Protein AF-A0A4S0MHZ3-F1 (afdb_monomer_lite)

Structure (mmCIF, N/CA/C/O backbone):
data_AF-A0A4S0MHZ3-F1
#
_entry.id   AF-A0A4S0MHZ3-F1
#
loop_
_atom_site.group_PDB
_atom_site.id
_atom_site.type_symbol
_atom_site.label_atom_id
_atom_site.label_alt_id
_atom_site.label_comp_id
_atom_site.label_asym_id
_atom_site.label_entity_id
_atom_site.label_seq_id
_atom_site.pdbx_PDB_ins_code
_atom_site.Cartn_x
_atom_site.Cartn_y
_atom_site.Cartn_z
_atom_site.occupancy
_atom_site.B_iso_or_equiv
_atom_site.auth_seq_id
_atom_site.auth_comp_id
_atom_site.auth_asym_id
_atom_site.auth_atom_id
_atom_site.pdbx_PDB_model_num
ATOM 1 N N . ARG A 1 1 ? -5.609 -29.111 14.539 1.00 71.38 1 ARG A N 1
ATOM 2 C CA . ARG A 1 1 ? -5.114 -27.759 14.910 1.00 71.38 1 ARG A CA 1
ATOM 3 C C . ARG A 1 1 ? -6.352 -26.878 15.085 1.00 71.38 1 ARG A C 1
ATOM 5 O O . ARG A 1 1 ? -7.101 -26.804 14.127 1.00 71.38 1 ARG A O 1
ATOM 12 N N . GLN A 1 2 ? -6.638 -26.339 16.277 1.00 89.50 2 GLN A N 1
ATOM 13 C CA . GLN A 1 2 ? -7.912 -25.637 16.557 1.00 89.50 2 GLN A CA 1
ATOM 14 C C . GLN A 1 2 ? -7.772 -24.116 16.736 1.00 89.50 2 GLN A C 1
ATOM 16 O O . GLN A 1 2 ? -8.726 -23.398 16.465 1.00 89.50 2 GLN A O 1
ATOM 21 N N . THR A 1 3 ? -6.591 -23.617 17.119 1.00 92.81 3 THR A N 1
ATOM 22 C CA . THR A 1 3 ? -6.387 -22.186 17.402 1.00 92.81 3 THR A CA 1
ATOM 23 C C . THR A 1 3 ? -5.028 -21.711 16.898 1.00 92.81 3 THR A C 1
ATOM 25 O O . THR A 1 3 ? -4.025 -22.410 17.059 1.00 92.81 3 THR A O 1
ATOM 28 N N . GLN A 1 4 ? -4.993 -20.503 16.329 1.00 92.56 4 GLN A N 1
ATOM 29 C CA . GLN A 1 4 ? -3.771 -19.770 15.994 1.00 92.56 4 GLN A CA 1
ATOM 30 C C . GLN A 1 4 ? -3.892 -18.326 16.502 1.00 92.56 4 GLN A C 1
ATOM 32 O O . GLN A 1 4 ? -4.648 -17.530 15.954 1.00 92.56 4 GLN A O 1
ATOM 37 N N . ILE A 1 5 ? -3.165 -17.998 17.574 1.00 94.06 5 ILE A N 1
ATOM 38 C CA . ILE A 1 5 ? -3.150 -16.652 18.166 1.00 94.06 5 ILE A CA 1
ATOM 39 C C . ILE A 1 5 ? -2.141 -15.779 17.413 1.00 94.06 5 ILE A C 1
ATOM 41 O O . ILE A 1 5 ? -0.997 -16.185 17.216 1.00 94.06 5 ILE A O 1
ATOM 45 N N . MET A 1 6 ? -2.548 -14.560 17.051 1.00 93.62 6 MET A N 1
ATOM 46 C CA . MET A 1 6 ? -1.675 -13.541 16.464 1.00 93.62 6 MET A CA 1
ATOM 47 C C . MET A 1 6 ? -1.385 -12.451 17.503 1.00 93.62 6 MET A C 1
ATOM 49 O O . MET A 1 6 ? -2.215 -11.578 17.743 1.00 93.62 6 MET A O 1
ATOM 53 N N . ALA A 1 7 ? -0.211 -12.488 18.134 1.00 95.25 7 ALA A N 1
ATOM 54 C CA . ALA A 1 7 ? 0.199 -11.501 19.135 1.00 95.25 7 ALA A CA 1
ATOM 55 C C . ALA A 1 7 ? 1.299 -10.588 18.577 1.00 95.25 7 ALA A C 1
ATOM 57 O O . ALA A 1 7 ? 2.346 -11.073 18.157 1.00 95.25 7 ALA A O 1
ATOM 58 N N . ARG A 1 8 ? 1.057 -9.265 18.565 1.00 94.81 8 ARG A N 1
ATOM 59 C CA . ARG A 1 8 ? 1.966 -8.238 17.998 1.00 94.81 8 ARG A CA 1
ATOM 60 C C . ARG A 1 8 ? 2.474 -8.580 16.586 1.00 94.81 8 ARG A C 1
ATOM 62 O O . ARG A 1 8 ? 3.582 -8.199 16.210 1.00 94.81 8 ARG A O 1
ATOM 69 N N . TYR A 1 9 ? 1.665 -9.301 15.811 1.00 93.94 9 TYR A N 1
ATOM 70 C CA . TYR A 1 9 ? 2.020 -9.689 14.456 1.00 93.94 9 TYR A CA 1
ATOM 71 C C . TYR A 1 9 ? 2.068 -8.449 13.565 1.00 93.94 9 TYR A C 1
ATOM 73 O O . TYR A 1 9 ? 1.114 -7.672 13.496 1.00 93.94 9 TYR A O 1
ATOM 81 N N . ARG A 1 10 ? 3.201 -8.246 12.897 1.00 93.25 10 ARG A N 1
ATOM 82 C CA . ARG A 1 10 ? 3.381 -7.118 11.992 1.00 93.25 10 ARG A CA 1
ATOM 83 C C . ARG A 1 10 ? 2.646 -7.416 10.689 1.00 93.25 10 ARG A C 1
ATOM 85 O O . ARG A 1 10 ? 3.125 -8.199 9.881 1.00 93.25 10 ARG A O 1
ATOM 92 N N . MET A 1 11 ? 1.499 -6.769 10.490 1.00 93.44 11 MET A N 1
ATOM 93 C CA . MET A 1 11 ? 0.673 -7.015 9.306 1.00 93.44 11 MET A CA 1
ATOM 94 C C . MET A 1 11 ? 1.295 -6.492 8.010 1.00 93.44 11 MET A C 1
ATOM 96 O O . MET A 1 11 ? 1.052 -7.097 6.978 1.00 93.44 11 MET A O 1
ATOM 100 N N . ASN A 1 12 ? 2.116 -5.434 8.061 1.00 93.44 12 ASN A N 1
ATOM 101 C CA . ASN A 1 12 ? 2.698 -4.739 6.898 1.00 93.44 12 ASN A CA 1
ATOM 102 C C . ASN A 1 12 ? 1.699 -3.995 5.994 1.00 93.44 12 ASN A C 1
ATOM 104 O O . ASN A 1 12 ? 2.037 -3.680 4.858 1.00 93.44 12 ASN A O 1
ATOM 108 N N . ASP A 1 13 ? 0.513 -3.635 6.483 1.00 93.56 13 ASP A N 1
ATOM 109 C CA . ASP A 1 13 ? -0.385 -2.750 5.732 1.00 93.56 13 ASP A CA 1
ATOM 110 C C . ASP A 1 13 ? 0.067 -1.283 5.803 1.00 93.56 13 ASP A C 1
ATOM 112 O O . ASP A 1 13 ? 0.553 -0.801 6.831 1.00 93.56 13 ASP A O 1
ATOM 116 N N . LEU A 1 14 ? -0.122 -0.561 4.700 1.00 93.88 14 LEU A N 1
ATOM 117 C CA . LEU A 1 14 ? -0.004 0.889 4.610 1.00 93.88 14 LEU A CA 1
ATOM 118 C C . LEU A 1 14 ? -1.380 1.502 4.863 1.00 93.88 14 LEU A C 1
ATOM 120 O O . LEU A 1 14 ? -2.302 1.321 4.070 1.00 93.88 14 LEU A O 1
ATOM 124 N N . LEU A 1 15 ? -1.522 2.233 5.966 1.00 94.88 15 LEU A N 1
ATOM 125 C CA . LEU A 1 15 ? -2.793 2.823 6.382 1.00 94.88 15 LEU A CA 1
ATOM 126 C C . LEU A 1 15 ? -2.741 4.346 6.313 1.00 94.88 15 LEU A C 1
ATOM 128 O O . LEU A 1 15 ? -1.792 4.969 6.793 1.00 94.88 15 LEU A O 1
ATOM 132 N N . ARG A 1 16 ? -3.820 4.950 5.815 1.00 94.06 16 ARG A N 1
ATOM 133 C CA . ARG A 1 16 ? -4.097 6.375 5.997 1.00 94.06 16 ARG A CA 1
ATOM 134 C C . ARG A 1 16 ? -5.022 6.529 7.192 1.00 94.06 16 ARG A C 1
ATOM 136 O O . ARG A 1 16 ? -6.167 6.082 7.167 1.00 94.06 16 ARG A O 1
ATOM 143 N N . LEU A 1 17 ? -4.528 7.152 8.254 1.00 96.31 17 LEU A N 1
ATOM 144 C CA . LEU A 1 17 ? -5.297 7.376 9.477 1.00 96.31 17 LEU A C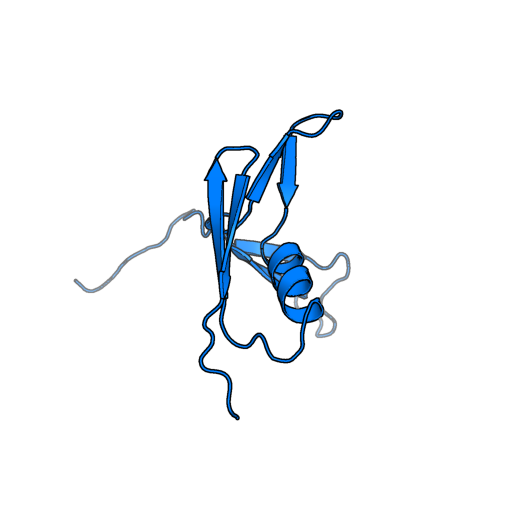A 1
ATOM 145 C C . LEU A 1 17 ? -5.934 8.762 9.447 1.00 96.31 17 LEU A C 1
ATOM 147 O O . LEU A 1 17 ? -5.319 9.724 8.991 1.00 96.31 17 LEU A O 1
ATOM 151 N N . SER A 1 18 ? -7.156 8.865 9.961 1.00 96.38 18 SER A N 1
ATOM 152 C CA . SER A 1 18 ? -7.811 10.160 10.134 1.00 96.38 18 SER A CA 1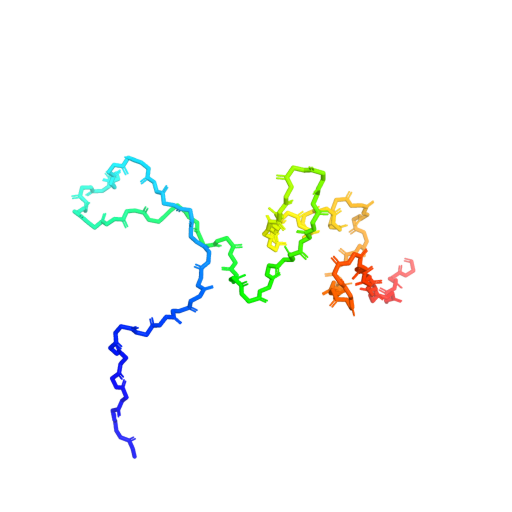
ATOM 153 C C . SER A 1 18 ? -7.151 10.922 11.280 1.00 96.38 18 SER A C 1
ATOM 155 O O . SER A 1 18 ? -6.804 10.329 12.306 1.00 96.38 18 SER A O 1
ATOM 157 N N . ALA A 1 19 ? -7.031 12.241 11.129 1.00 95.50 19 ALA A N 1
ATOM 158 C CA . ALA A 1 19 ? -6.739 13.140 12.244 1.00 95.50 19 ALA A CA 1
ATOM 159 C C . ALA A 1 19 ? -7.999 13.467 13.070 1.00 95.50 19 ALA A C 1
ATOM 161 O O . ALA A 1 19 ? -7.892 13.868 14.224 1.00 95.50 19 ALA A O 1
ATOM 162 N N . ALA A 1 20 ? -9.191 13.283 12.491 1.00 95.62 20 ALA A N 1
ATOM 163 C CA . ALA A 1 20 ? -10.469 13.565 13.135 1.00 95.62 20 ALA A CA 1
ATOM 164 C C . ALA A 1 20 ? -11.076 12.315 13.810 1.00 95.62 20 ALA A C 1
ATOM 166 O O . ALA A 1 20 ? -10.877 11.197 13.308 1.00 95.62 20 ALA A O 1
ATOM 167 N N . PRO A 1 21 ? -11.871 12.491 14.888 1.00 94.00 21 PRO A N 1
ATOM 168 C CA . PRO A 1 21 ? -12.663 11.423 15.499 1.00 94.00 21 PRO A CA 1
ATOM 169 C C . PRO A 1 21 ? -13.652 10.765 14.528 1.00 94.00 21 PRO A C 1
ATOM 171 O O . PRO A 1 21 ? -14.004 11.323 13.485 1.00 94.00 21 PRO A O 1
ATOM 174 N N . CYS A 1 22 ? -14.133 9.573 14.883 1.00 95.31 22 CYS A N 1
ATOM 175 C CA . CYS A 1 22 ? -15.131 8.881 14.077 1.00 95.31 22 CYS A CA 1
ATOM 176 C C . CYS A 1 22 ? -16.487 9.601 14.149 1.00 95.31 22 CYS A C 1
ATOM 178 O O . CYS A 1 22 ? -16.998 9.873 15.234 1.00 95.31 22 CYS A O 1
ATOM 180 N N . ARG A 1 23 ? -17.116 9.855 12.994 1.00 94.19 23 ARG A N 1
ATOM 181 C CA . ARG A 1 23 ? -18.399 10.582 12.910 1.00 94.19 23 ARG A CA 1
ATOM 182 C C . ARG A 1 23 ? -19.568 9.878 13.606 1.00 94.19 23 ARG A C 1
ATOM 184 O O . ARG A 1 23 ? -20.535 10.541 13.952 1.00 94.19 23 ARG A O 1
ATOM 191 N N . CYS A 1 24 ? -19.488 8.564 13.822 1.00 95.44 24 CYS A N 1
ATOM 192 C CA . CYS A 1 24 ? -20.507 7.819 14.568 1.00 95.44 24 CYS A CA 1
ATOM 193 C C . CYS A 1 24 ? -20.314 7.866 16.095 1.00 95.44 24 CYS A C 1
ATOM 195 O O . CYS A 1 24 ? -21.079 7.234 16.815 1.00 95.44 24 CYS A O 1
ATOM 197 N N . GLY A 1 25 ? -19.286 8.564 16.594 1.00 95.38 25 GLY A N 1
ATOM 198 C CA . GLY A 1 25 ? -18.967 8.638 18.023 1.00 95.38 25 GLY A CA 1
ATOM 199 C C . GLY A 1 25 ? -18.138 7.466 18.557 1.00 95.38 25 GLY A C 1
ATOM 200 O O . GLY A 1 25 ? -17.862 7.416 19.753 1.00 95.38 25 GLY A O 1
ATOM 201 N N . SER A 1 26 ? -17.710 6.530 17.700 1.00 96.31 26 SER A N 1
ATOM 202 C CA . SER A 1 26 ? -16.834 5.430 18.121 1.00 96.31 26 SER A CA 1
ATOM 203 C C . SER A 1 26 ? -15.505 5.957 18.689 1.00 96.31 26 SER A C 1
ATOM 205 O O . SER A 1 26 ? -14.879 6.815 18.057 1.00 96.31 26 SER A O 1
ATOM 207 N N . PRO A 1 27 ? -15.029 5.417 19.829 1.00 95.69 27 PRO A N 1
ATOM 208 C CA . PRO A 1 27 ? -13.752 5.806 20.427 1.00 95.69 27 PRO A CA 1
ATOM 209 C C . PRO A 1 27 ? -12.541 5.174 19.720 1.00 95.69 27 PRO A C 1
ATOM 211 O O . PRO A 1 27 ? -11.398 5.458 20.075 1.00 95.69 27 PRO A O 1
ATOM 214 N N . LEU A 1 28 ? -12.765 4.282 18.749 1.00 96.44 28 LEU A N 1
ATOM 215 C CA . LEU A 1 28 ? -11.693 3.607 18.021 1.00 96.44 28 LEU A CA 1
ATOM 216 C C . LEU A 1 28 ? -10.988 4.561 17.047 1.00 96.44 28 LEU A C 1
ATOM 218 O O . LEU A 1 28 ? -11.570 5.521 16.538 1.00 96.44 28 LEU A O 1
ATOM 222 N N . ARG A 1 29 ? -9.719 4.266 16.737 1.00 94.75 29 ARG A N 1
ATOM 223 C CA . ARG A 1 29 ? -8.958 5.056 15.765 1.00 94.75 29 ARG A CA 1
ATOM 224 C C . ARG A 1 29 ? -9.508 4.852 14.357 1.00 94.75 29 ARG A C 1
ATOM 226 O O . ARG A 1 29 ? -9.570 3.732 13.860 1.00 94.75 29 ARG A O 1
ATOM 233 N N . THR A 1 30 ? -9.844 5.955 13.699 1.00 96.44 30 THR A N 1
ATOM 234 C CA . THR A 1 30 ? -10.406 5.922 12.349 1.00 96.44 30 THR A CA 1
ATOM 235 C C . THR A 1 30 ? -9.312 5.685 11.310 1.00 96.44 30 THR A C 1
ATOM 237 O O . THR A 1 30 ? -8.388 6.491 11.161 1.00 96.44 30 THR A O 1
ATOM 240 N N . VAL A 1 31 ? -9.452 4.594 10.561 1.00 95.44 31 VAL A N 1
ATOM 241 C CA . VAL A 1 31 ? -8.718 4.348 9.317 1.00 95.44 31 VAL A CA 1
ATOM 242 C C . VAL A 1 31 ? -9.534 4.954 8.179 1.00 95.44 31 VAL A C 1
ATOM 244 O O . VAL A 1 31 ? -10.702 4.619 8.014 1.00 95.44 31 VAL A O 1
ATOM 247 N N . VAL A 1 32 ? -8.936 5.875 7.426 1.00 95.44 32 VAL A N 1
ATOM 248 C CA . VAL A 1 32 ? -9.551 6.458 6.223 1.00 95.44 32 VAL A CA 1
ATOM 249 C C . VAL A 1 32 ? -9.459 5.471 5.069 1.00 95.44 32 VAL A C 1
ATOM 251 O O . VAL A 1 32 ? -10.416 5.298 4.325 1.00 95.44 32 VAL A O 1
ATOM 254 N N . GLU A 1 33 ? -8.297 4.836 4.921 1.00 94.44 33 GLU A N 1
ATOM 255 C CA . GLU A 1 33 ? -7.982 4.007 3.764 1.00 94.44 33 GLU A CA 1
ATOM 256 C C . GLU A 1 33 ? -6.901 2.976 4.115 1.00 94.44 33 GLU A C 1
ATOM 258 O O . GLU A 1 33 ? -5.945 3.281 4.838 1.00 94.44 33 GLU A O 1
ATOM 263 N N . ILE A 1 34 ? -7.036 1.771 3.559 1.00 93.62 34 ILE A N 1
ATOM 264 C CA . ILE A 1 34 ? -5.945 0.801 3.431 1.00 93.62 34 ILE A CA 1
ATOM 265 C C . ILE A 1 34 ? -5.321 1.045 2.054 1.00 93.62 34 ILE A C 1
ATOM 267 O O . ILE A 1 34 ? -5.906 0.693 1.035 1.00 93.62 34 ILE A O 1
ATOM 271 N N . VAL A 1 35 ? -4.163 1.700 2.024 1.00 92.12 35 VAL A N 1
ATOM 272 C CA . VAL A 1 35 ? -3.509 2.169 0.790 1.00 92.12 35 VAL A CA 1
ATOM 273 C C . VAL A 1 35 ? -2.910 1.000 0.002 1.00 92.12 35 VAL A C 1
ATOM 275 O O . VAL A 1 35 ? -2.914 0.994 -1.228 1.00 92.12 35 VAL A O 1
ATOM 278 N N . GLY A 1 36 ? -2.394 -0.003 0.712 1.00 92.06 36 GLY A N 1
ATOM 279 C CA . GLY A 1 36 ? -1.753 -1.174 0.124 1.00 92.06 36 GLY A CA 1
ATOM 280 C C . GLY A 1 36 ? -0.865 -1.892 1.131 1.00 92.06 36 GLY A C 1
ATOM 281 O O . GLY A 1 36 ? -1.045 -1.755 2.342 1.00 92.06 36 GLY A O 1
ATOM 282 N N . ARG A 1 37 ? 0.120 -2.636 0.631 1.00 93.31 37 ARG A N 1
ATOM 283 C CA . ARG A 1 37 ? 1.094 -3.373 1.442 1.00 93.31 37 ARG A CA 1
ATOM 284 C C . ARG A 1 37 ? 2.447 -2.670 1.406 1.00 93.31 37 ARG A C 1
ATOM 286 O O . ARG A 1 37 ? 2.883 -2.194 0.363 1.00 93.31 37 ARG A O 1
ATOM 293 N N . MET A 1 38 ? 3.143 -2.641 2.537 1.00 94.38 38 MET A N 1
ATOM 294 C CA . MET A 1 38 ? 4.536 -2.185 2.621 1.00 94.38 38 MET A CA 1
ATOM 295 C C . MET A 1 38 ? 5.474 -3.093 1.813 1.00 94.38 38 MET A C 1
ATOM 297 O O . MET A 1 38 ? 6.518 -2.637 1.352 1.00 94.38 38 MET A O 1
ATOM 301 N N . ASP A 1 39 ? 5.094 -4.361 1.648 1.00 92.69 39 ASP A N 1
ATOM 302 C CA . ASP A 1 39 ? 5.838 -5.357 0.873 1.00 92.69 39 ASP A CA 1
ATOM 303 C C . ASP A 1 39 ? 5.852 -5.013 -0.634 1.00 92.69 39 ASP A C 1
ATOM 305 O O . ASP A 1 39 ? 6.809 -5.348 -1.325 1.00 92.69 39 ASP A O 1
ATOM 309 N N . ASP A 1 40 ? 4.851 -4.264 -1.113 1.00 93.81 40 ASP A N 1
ATOM 310 C CA . ASP A 1 40 ? 4.712 -3.852 -2.517 1.00 93.81 40 ASP A CA 1
ATOM 311 C C . ASP A 1 40 ? 5.323 -2.462 -2.795 1.00 93.81 40 ASP A C 1
ATOM 313 O O . ASP A 1 40 ? 5.219 -1.932 -3.904 1.00 93.81 40 ASP A O 1
ATOM 317 N N . ALA A 1 41 ? 5.900 -1.808 -1.781 1.00 94.38 41 ALA A N 1
ATOM 318 C CA . ALA A 1 41 ? 6.436 -0.458 -1.912 1.00 94.38 41 ALA A CA 1
ATOM 319 C C . ALA A 1 41 ? 7.820 -0.458 -2.580 1.00 94.38 41 ALA A C 1
ATOM 321 O O . ALA A 1 41 ? 8.706 -1.238 -2.225 1.00 94.38 41 ALA A O 1
ATOM 322 N N . PHE A 1 42 ? 8.032 0.486 -3.494 1.00 96.00 42 PHE A N 1
ATOM 323 C CA . PHE A 1 42 ? 9.277 0.615 -4.245 1.00 96.00 42 PHE A CA 1
ATOM 324 C C . PHE A 1 42 ? 10.252 1.517 -3.494 1.00 96.00 42 PHE A C 1
ATOM 326 O O . PHE A 1 42 ? 9.869 2.564 -2.963 1.00 96.00 42 PHE A O 1
ATOM 333 N N . ARG A 1 43 ? 11.523 1.116 -3.445 1.00 95.50 43 ARG A N 1
ATOM 334 C CA . ARG A 1 43 ? 12.572 1.822 -2.697 1.00 95.50 43 ARG A CA 1
ATOM 335 C C . ARG A 1 43 ? 13.606 2.365 -3.665 1.00 95.50 43 ARG A C 1
ATOM 337 O O . ARG A 1 43 ? 14.326 1.592 -4.284 1.00 95.50 43 ARG A O 1
ATOM 344 N N . PHE A 1 44 ? 13.704 3.681 -3.756 1.00 95.88 44 PHE A N 1
ATOM 345 C CA . PHE A 1 44 ? 14.672 4.372 -4.602 1.00 95.88 44 PHE A CA 1
ATOM 346 C C . PHE A 1 44 ? 15.641 5.198 -3.762 1.00 95.88 44 PHE A C 1
ATOM 348 O O . PHE A 1 44 ? 15.452 5.391 -2.559 1.00 95.88 44 PHE A O 1
ATOM 355 N N . VAL A 1 45 ? 16.666 5.732 -4.418 1.00 95.38 45 VAL A N 1
ATOM 356 C CA . VAL A 1 45 ? 17.561 6.741 -3.852 1.00 95.38 45 VAL A CA 1
ATOM 357 C C . VAL A 1 45 ? 17.465 7.989 -4.718 1.00 95.38 45 VAL A C 1
ATOM 359 O O . VAL A 1 45 ? 17.663 7.930 -5.927 1.00 95.38 45 VAL A O 1
ATOM 362 N N . SER A 1 46 ? 17.129 9.115 -4.097 1.00 93.12 46 SER A N 1
ATOM 363 C CA . SER A 1 46 ? 17.138 10.437 -4.725 1.00 93.12 46 SER A CA 1
ATOM 364 C C . SER A 1 46 ? 18.388 11.219 -4.321 1.00 93.12 46 SER A C 1
ATOM 366 O O . SER A 1 46 ? 19.126 10.809 -3.423 1.00 93.12 46 SER A O 1
ATOM 368 N N . SER A 1 47 ? 18.588 12.401 -4.910 1.00 94.00 47 SER A N 1
ATOM 369 C CA . SER A 1 47 ? 19.642 13.334 -4.483 1.00 94.00 47 SER A CA 1
ATOM 370 C C . SER A 1 47 ? 19.499 13.802 -3.028 1.00 94.00 47 SER A C 1
ATOM 372 O O . SER A 1 47 ? 20.475 14.257 -2.444 1.00 94.00 47 SER A O 1
ATOM 374 N N . GLN A 1 48 ? 18.305 13.685 -2.438 1.00 95.06 48 GLN A N 1
ATOM 375 C CA . GLN A 1 48 ? 18.019 14.038 -1.042 1.00 95.06 48 GLN A CA 1
ATOM 376 C C . GLN A 1 48 ? 18.027 12.816 -0.104 1.00 95.06 48 GLN A C 1
ATOM 378 O O . GLN A 1 48 ? 17.707 12.942 1.075 1.00 95.06 48 GLN A O 1
ATOM 383 N N . GLY A 1 49 ? 18.380 11.628 -0.613 1.00 94.50 49 GLY A N 1
ATOM 384 C CA . GLY A 1 49 ? 18.411 10.378 0.147 1.00 94.50 49 GLY A CA 1
ATOM 385 C C . GLY A 1 49 ? 17.329 9.370 -0.264 1.00 94.50 49 GLY A C 1
ATOM 386 O O . GLY A 1 49 ? 16.708 9.518 -1.324 1.00 94.50 49 GLY A O 1
ATOM 387 N N . PRO A 1 50 ? 17.125 8.307 0.538 1.00 95.56 50 PRO A N 1
ATOM 388 C CA . PRO A 1 50 ? 16.190 7.229 0.230 1.00 95.56 50 PRO A CA 1
ATOM 389 C C . PRO A 1 50 ? 14.747 7.719 0.093 1.00 95.56 50 PRO A C 1
ATOM 391 O O . PRO A 1 50 ? 14.265 8.501 0.910 1.00 95.56 50 PRO A O 1
ATOM 394 N N . VAL A 1 51 ? 14.039 7.205 -0.909 1.00 95.19 51 VAL A N 1
ATOM 395 C CA . VAL A 1 51 ? 12.634 7.519 -1.177 1.00 95.19 51 VAL A CA 1
ATOM 396 C C . VAL A 1 51 ? 11.835 6.226 -1.239 1.00 95.19 51 VAL A C 1
ATOM 398 O O . VAL A 1 51 ? 12.219 5.272 -1.913 1.00 95.19 51 VAL A O 1
ATOM 401 N N . LEU A 1 52 ? 10.706 6.203 -0.534 1.00 93.81 52 LEU A N 1
ATOM 402 C CA . LEU A 1 52 ? 9.723 5.132 -0.616 1.00 93.81 52 LEU A CA 1
ATOM 403 C C . LEU A 1 52 ? 8.551 5.606 -1.473 1.00 93.81 52 LEU A C 1
ATOM 405 O O . LEU A 1 52 ? 7.938 6.625 -1.160 1.00 93.81 52 LEU A O 1
ATOM 409 N N . ILE A 1 53 ? 8.224 4.851 -2.515 1.00 94.38 53 ILE A N 1
ATOM 410 C CA . ILE A 1 53 ? 7.043 5.087 -3.341 1.00 94.38 53 ILE A CA 1
ATOM 411 C C . ILE A 1 53 ? 6.019 4.004 -3.023 1.00 94.38 53 ILE A C 1
ATOM 413 O O . ILE A 1 53 ? 6.299 2.809 -3.131 1.00 94.38 53 ILE A O 1
ATOM 417 N N . THR A 1 54 ? 4.836 4.428 -2.589 1.00 93.25 54 THR A N 1
ATOM 418 C CA . THR A 1 54 ? 3.755 3.515 -2.225 1.00 93.25 54 THR A CA 1
ATOM 419 C C . THR A 1 54 ? 3.120 2.883 -3.472 1.00 93.25 54 THR A C 1
ATOM 421 O O . THR A 1 54 ? 3.139 3.486 -4.551 1.00 93.25 54 THR A O 1
ATOM 424 N N . PRO A 1 55 ? 2.558 1.664 -3.358 1.00 92.00 55 PRO A N 1
ATOM 425 C CA . PRO A 1 55 ? 2.076 0.903 -4.516 1.00 92.00 55 PRO A CA 1
ATOM 426 C C . PRO A 1 55 ? 0.971 1.622 -5.299 1.00 92.00 55 PRO A C 1
ATOM 428 O O . PRO A 1 55 ? 0.894 1.519 -6.522 1.00 92.00 55 PRO A O 1
ATOM 431 N N . ASP A 1 56 ? 0.124 2.379 -4.600 1.00 91.88 56 ASP A N 1
ATOM 432 C CA . ASP A 1 56 ? -0.976 3.146 -5.180 1.00 91.88 56 ASP A CA 1
ATOM 433 C C . ASP A 1 56 ? -0.484 4.228 -6.147 1.00 91.88 56 ASP A C 1
ATOM 435 O O . ASP A 1 56 ? -1.098 4.411 -7.197 1.00 91.88 56 ASP A O 1
ATOM 439 N N . ILE A 1 57 ? 0.635 4.899 -5.849 1.00 93.44 57 ILE A N 1
ATOM 440 C CA . ILE A 1 57 ? 1.208 5.931 -6.723 1.00 93.44 57 ILE A CA 1
ATOM 441 C C . ILE A 1 57 ? 1.587 5.318 -8.073 1.00 93.44 57 ILE A C 1
ATOM 443 O O . ILE A 1 57 ? 1.194 5.842 -9.115 1.00 93.44 57 ILE A O 1
ATOM 447 N N . LEU A 1 58 ? 2.310 4.196 -8.061 1.00 93.69 58 LEU A N 1
ATOM 448 C CA . LEU A 1 58 ? 2.781 3.554 -9.288 1.00 93.69 58 LEU A CA 1
ATOM 449 C C . LEU A 1 58 ? 1.644 2.885 -10.060 1.00 93.69 58 LEU A C 1
ATOM 451 O O . LEU A 1 58 ? 1.554 3.060 -11.273 1.00 93.69 58 LEU A O 1
ATOM 455 N N . ARG A 1 59 ? 0.730 2.194 -9.367 1.00 93.12 59 ARG A N 1
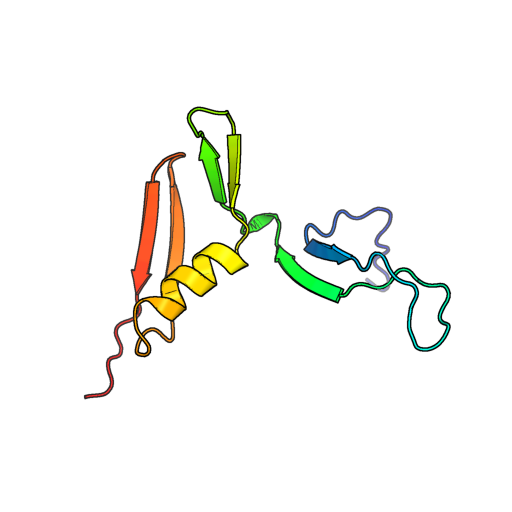ATOM 456 C CA . ARG A 1 59 ? -0.491 1.650 -9.980 1.00 93.12 59 ARG A CA 1
ATOM 457 C C . ARG A 1 59 ? -1.269 2.744 -10.700 1.00 93.12 59 ARG A C 1
ATOM 459 O O . ARG A 1 59 ? -1.630 2.586 -11.861 1.00 93.12 59 ARG A O 1
ATOM 466 N N . ASN A 1 60 ? -1.508 3.864 -10.021 1.00 93.56 60 ASN A N 1
ATOM 467 C CA . ASN A 1 60 ? -2.252 4.977 -10.595 1.00 93.56 60 ASN A CA 1
ATOM 468 C C . ASN A 1 60 ? -1.499 5.619 -11.763 1.00 93.56 60 ASN A C 1
ATOM 470 O O . ASN A 1 60 ? -2.147 6.086 -12.691 1.00 93.56 60 ASN A O 1
ATOM 474 N N . ALA A 1 61 ? -0.164 5.656 -11.740 1.00 94.75 61 ALA A N 1
ATOM 475 C CA . ALA A 1 61 ? 0.629 6.141 -12.867 1.00 94.75 61 ALA A CA 1
ATOM 476 C C . ALA A 1 61 ? 0.448 5.257 -14.113 1.00 94.75 61 ALA A C 1
ATOM 478 O O . ALA A 1 61 ? 0.212 5.792 -15.192 1.00 94.75 61 ALA A O 1
ATOM 479 N N . VAL A 1 62 ? 0.479 3.928 -13.957 1.00 94.56 62 VAL A N 1
ATOM 480 C CA . VAL A 1 62 ? 0.264 2.978 -15.065 1.00 94.56 62 VAL A CA 1
ATOM 481 C C . VAL 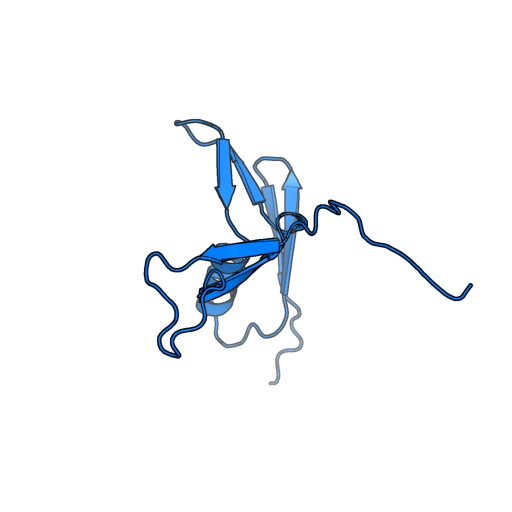A 1 62 ? -1.161 3.070 -15.611 1.00 94.56 62 VAL A C 1
ATOM 483 O O . VAL A 1 62 ? -1.339 3.288 -16.804 1.00 94.56 62 VAL A O 1
ATOM 486 N N . LEU A 1 63 ? -2.180 2.996 -14.748 1.00 93.12 63 LEU A N 1
ATOM 487 C CA . LEU A 1 63 ? -3.589 3.054 -15.172 1.00 93.12 63 LEU A CA 1
ATOM 488 C C . LEU A 1 63 ? -3.978 4.400 -15.806 1.00 93.12 63 LEU A C 1
ATOM 490 O O . LEU A 1 63 ? -4.930 4.477 -16.578 1.00 93.12 63 LEU A O 1
ATOM 494 N N . LYS A 1 64 ? -3.262 5.482 -15.477 1.00 94.50 64 LYS A N 1
ATOM 495 C CA . LYS A 1 64 ? -3.453 6.796 -16.109 1.00 94.50 64 LYS A CA 1
ATOM 496 C C . LYS A 1 64 ? -2.733 6.930 -17.450 1.00 94.50 64 LYS A C 1
ATOM 498 O O . LYS A 1 64 ? -3.040 7.874 -18.173 1.00 94.50 64 LYS A O 1
ATOM 503 N N . ALA A 1 65 ? -1.784 6.049 -17.766 1.00 94.19 65 ALA A N 1
ATOM 504 C CA . ALA A 1 65 ? -1.017 6.126 -19.004 1.00 94.19 65 ALA A CA 1
ATOM 505 C C . ALA A 1 65 ? -1.871 5.757 -20.227 1.00 94.19 65 ALA A C 1
ATOM 507 O O . ALA A 1 65 ? -1.789 6.435 -21.247 1.00 94.19 65 ALA A O 1
ATOM 508 N N . ASP A 1 66 ? -2.711 4.724 -20.119 1.00 92.06 66 ASP A N 1
ATOM 509 C CA . ASP A 1 66 ? -3.648 4.324 -21.171 1.00 92.06 66 ASP A CA 1
ATOM 510 C C . ASP A 1 66 ? -4.832 3.555 -20.567 1.00 92.06 66 ASP A C 1
ATOM 512 O O . ASP A 1 66 ? -4.658 2.700 -19.700 1.00 92.06 66 ASP A O 1
ATOM 516 N N . ARG A 1 67 ? -6.048 3.842 -21.045 1.00 90.00 67 ARG A N 1
ATOM 517 C CA . ARG A 1 67 ? -7.289 3.206 -20.570 1.00 90.00 67 ARG A CA 1
ATOM 518 C C . ARG A 1 67 ? -7.417 1.737 -20.971 1.00 90.00 67 ARG A C 1
ATOM 520 O O . ARG A 1 67 ? -8.275 1.056 -20.422 1.00 90.00 67 ARG A O 1
ATOM 527 N N . ARG A 1 68 ? -6.625 1.282 -21.945 1.00 90.19 68 ARG A N 1
ATOM 528 C CA . ARG A 1 68 ? -6.591 -0.111 -22.411 1.00 90.19 68 ARG A CA 1
ATOM 529 C C . ARG A 1 68 ? -5.770 -1.021 -21.500 1.00 90.19 68 ARG A C 1
ATOM 531 O O . ARG A 1 68 ? -5.806 -2.225 -21.688 1.00 90.19 68 ARG A O 1
ATOM 538 N N . ILE A 1 69 ? -5.018 -0.464 -20.549 1.00 91.12 69 ILE A N 1
ATOM 539 C CA . ILE A 1 69 ? -4.254 -1.258 -19.586 1.00 91.12 69 ILE A CA 1
ATOM 540 C C . ILE A 1 69 ? -5.210 -1.710 -18.481 1.00 91.12 69 ILE A C 1
ATOM 542 O O . ILE A 1 69 ? -5.567 -0.925 -17.602 1.00 91.12 69 ILE A O 1
ATOM 546 N N . ASP A 1 70 ? -5.616 -2.971 -18.530 1.00 89.00 70 ASP A N 1
ATOM 547 C CA . ASP A 1 70 ? -6.454 -3.623 -17.521 1.00 89.00 70 ASP A CA 1
ATOM 548 C C . ASP A 1 70 ? -5.650 -4.564 -16.608 1.00 89.00 70 ASP A C 1
ATOM 550 O O . ASP A 1 70 ? -5.959 -4.676 -15.421 1.00 89.00 70 ASP A O 1
ATOM 554 N N . ASP A 1 71 ? -4.573 -5.154 -17.129 1.00 92.69 71 ASP A N 1
ATOM 555 C CA . ASP A 1 71 ? -3.641 -6.002 -16.395 1.00 92.69 71 ASP A CA 1
ATOM 556 C C . ASP A 1 71 ? -2.177 -5.613 -16.653 1.00 92.69 71 ASP A C 1
ATOM 558 O O . ASP A 1 71 ? -1.719 -5.382 -17.779 1.00 92.69 71 ASP A O 1
ATOM 562 N N . PHE A 1 72 ? -1.415 -5.527 -15.566 1.00 94.31 72 PHE A N 1
ATOM 563 C CA . PHE A 1 72 ? -0.004 -5.183 -15.606 1.00 94.31 72 PHE A CA 1
ATOM 564 C C . PHE A 1 72 ? 0.742 -5.712 -14.383 1.00 94.31 72 PHE A C 1
ATOM 566 O O . PHE A 1 72 ? 0.186 -5.961 -13.312 1.00 94.31 72 PHE A O 1
ATOM 573 N N . ARG A 1 73 ? 2.065 -5.800 -14.514 1.00 95.50 73 ARG A N 1
ATOM 574 C CA . ARG A 1 73 ? 2.972 -6.089 -13.406 1.00 95.50 73 ARG A CA 1
ATOM 575 C C . ARG A 1 73 ? 4.107 -5.081 -13.374 1.00 95.50 73 ARG A C 1
ATOM 577 O O . ARG A 1 73 ? 4.798 -4.892 -14.369 1.00 95.50 73 ARG A O 1
ATOM 584 N N . LEU A 1 74 ? 4.329 -4.492 -12.205 1.00 95.81 74 LEU A N 1
ATOM 585 C CA . LEU A 1 74 ? 5.508 -3.686 -11.913 1.00 95.81 74 LEU A CA 1
ATOM 586 C C . LEU A 1 74 ? 6.477 -4.495 -11.056 1.00 95.81 74 LEU A C 1
ATOM 588 O O . LEU A 1 74 ? 6.077 -5.062 -10.041 1.00 95.81 74 LEU A O 1
ATOM 592 N N . ILE A 1 75 ? 7.746 -4.541 -11.451 1.00 96.19 75 ILE A N 1
ATOM 593 C CA . ILE A 1 75 ? 8.790 -5.286 -10.743 1.00 96.19 75 ILE A CA 1
ATOM 594 C C . ILE A 1 75 ? 10.010 -4.389 -10.585 1.00 96.19 75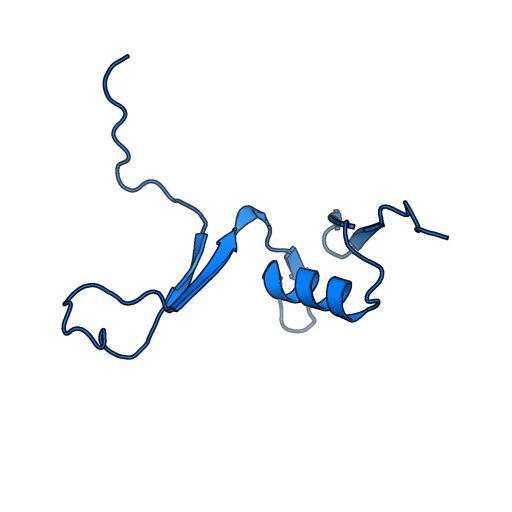 ILE A C 1
ATOM 596 O O . ILE A 1 75 ? 10.584 -3.942 -11.574 1.00 96.19 75 ILE A O 1
ATOM 600 N N . GLN A 1 76 ? 10.448 -4.142 -9.352 1.00 96.50 76 GLN A N 1
ATOM 601 C CA . GLN A 1 76 ? 11.750 -3.522 -9.120 1.00 96.50 76 GLN A CA 1
ATOM 602 C C . GLN A 1 76 ? 12.843 -4.590 -9.252 1.00 96.50 76 GLN A C 1
ATOM 604 O O . GLN A 1 76 ? 13.016 -5.417 -8.361 1.00 96.50 76 GLN A O 1
ATOM 609 N N . THR A 1 77 ? 13.567 -4.602 -10.371 1.00 97.19 77 THR A N 1
ATOM 610 C CA . THR A 1 77 ? 14.612 -5.607 -10.642 1.00 97.19 77 THR A CA 1
ATOM 611 C C . THR A 1 77 ? 15.989 -5.178 -10.130 1.00 97.19 77 THR A C 1
ATOM 613 O O . THR A 1 77 ? 16.883 -6.009 -10.006 1.00 97.19 77 THR A O 1
ATOM 616 N N . ALA A 1 78 ? 16.175 -3.882 -9.867 1.00 95.75 78 ALA A N 1
ATOM 617 C CA . ALA A 1 78 ? 17.371 -3.299 -9.257 1.00 95.75 78 ALA A CA 1
ATOM 618 C C . ALA A 1 78 ? 17.000 -1.994 -8.512 1.00 95.75 78 ALA A C 1
ATOM 620 O O . ALA A 1 78 ? 15.902 -1.473 -8.733 1.00 95.75 78 ALA A O 1
ATOM 621 N N . PRO A 1 79 ? 17.877 -1.427 -7.658 1.00 93.56 79 PRO A N 1
ATOM 622 C CA . PRO A 1 79 ? 17.568 -0.219 -6.878 1.00 93.56 79 PRO A CA 1
ATOM 623 C C . PRO A 1 79 ? 17.077 0.982 -7.702 1.00 93.56 79 PRO A C 1
ATOM 625 O O . PRO A 1 79 ? 16.292 1.785 -7.211 1.00 93.56 79 PRO A O 1
ATOM 628 N N . ASP A 1 80 ? 17.500 1.084 -8.956 1.00 93.50 80 ASP A N 1
ATOM 629 C CA . ASP A 1 80 ? 17.194 2.158 -9.901 1.00 93.50 80 ASP A CA 1
ATOM 630 C C . ASP A 1 80 ? 16.440 1.667 -11.150 1.00 93.50 80 ASP A C 1
ATOM 632 O O . ASP A 1 80 ? 16.221 2.437 -12.085 1.00 93.50 80 ASP A O 1
ATOM 636 N N . ARG A 1 81 ? 16.018 0.394 -11.183 1.00 95.69 81 ARG A N 1
ATOM 637 C CA . ARG A 1 81 ? 15.371 -0.214 -12.352 1.00 95.69 81 ARG A CA 1
ATOM 638 C C . ARG A 1 81 ? 14.018 -0.817 -12.004 1.00 95.69 81 ARG A C 1
ATOM 640 O O . ARG A 1 81 ? 13.917 -1.708 -11.160 1.00 95.69 81 ARG A O 1
ATOM 647 N N . VAL A 1 82 ? 13.001 -0.375 -12.740 1.00 96.31 82 VAL A N 1
ATOM 648 C CA . VAL A 1 82 ? 11.647 -0.930 -12.712 1.00 96.31 82 VAL A CA 1
ATOM 649 C C . VAL A 1 82 ? 11.301 -1.502 -14.077 1.00 96.31 82 VAL A C 1
ATOM 651 O O . VAL A 1 82 ? 11.462 -0.839 -15.098 1.00 96.31 82 VAL A O 1
ATOM 654 N N . GLU A 1 83 ? 10.809 -2.731 -14.078 1.00 97.44 83 GLU A N 1
ATOM 655 C CA . GLU A 1 83 ? 10.236 -3.402 -15.232 1.00 97.44 83 GLU A CA 1
ATOM 656 C C . GLU A 1 83 ? 8.706 -3.294 -15.167 1.00 97.44 83 GLU A C 1
ATOM 658 O O . GLU A 1 83 ? 8.095 -3.673 -14.166 1.00 97.44 83 GLU A O 1
ATOM 663 N N . LEU A 1 84 ? 8.094 -2.782 -16.237 1.00 95.62 84 LEU A N 1
ATOM 664 C CA . LEU A 1 84 ? 6.650 -2.819 -16.455 1.00 95.62 84 LEU A CA 1
ATOM 665 C C . LEU A 1 84 ? 6.348 -3.894 -17.497 1.00 95.62 84 LEU A C 1
ATOM 667 O O . LEU A 1 84 ? 6.804 -3.805 -18.635 1.00 95.62 84 LEU A O 1
ATOM 671 N N . ARG A 1 85 ? 5.557 -4.890 -17.107 1.00 95.56 85 ARG A N 1
ATOM 672 C CA . ARG A 1 85 ? 4.993 -5.892 -18.011 1.00 95.56 85 ARG A CA 1
ATOM 673 C C . ARG A 1 85 ? 3.522 -5.580 -18.214 1.00 95.56 85 ARG A C 1
ATOM 675 O O . ARG A 1 85 ? 2.808 -5.390 -17.232 1.00 95.56 85 ARG A O 1
ATOM 682 N N . LEU A 1 86 ? 3.092 -5.545 -19.466 1.00 92.44 86 LEU A N 1
ATOM 683 C CA . LEU A 1 86 ? 1.698 -5.355 -19.848 1.00 92.44 86 LEU A CA 1
ATOM 684 C C . LEU A 1 86 ? 1.174 -6.671 -20.404 1.00 92.44 86 LEU A C 1
ATOM 686 O O . LEU A 1 86 ? 1.884 -7.329 -21.170 1.00 92.44 86 LEU A O 1
ATOM 690 N N . ASN A 1 87 ? -0.041 -7.047 -20.020 1.00 83.75 87 ASN A N 1
ATOM 691 C CA . ASN A 1 87 ? -0.750 -8.089 -20.736 1.00 83.75 87 ASN A CA 1
ATOM 692 C C . ASN A 1 87 ? -1.454 -7.426 -21.925 1.00 83.75 87 ASN A C 1
ATOM 694 O O . ASN A 1 87 ? -2.235 -6.499 -21.743 1.00 83.75 87 ASN A O 1
ATOM 698 N N . LEU A 1 88 ? -1.111 -7.833 -23.143 1.00 67.06 88 LEU A N 1
ATOM 699 C CA . LEU A 1 88 ? -1.714 -7.300 -24.363 1.00 67.06 88 LEU A CA 1
ATOM 700 C C . LEU A 1 88 ? -2.617 -8.372 -24.967 1.00 67.06 88 LEU A C 1
ATOM 702 O O . LEU A 1 88 ? -2.390 -8.819 -26.087 1.00 67.06 88 LEU A O 1
ATOM 706 N N . GLU A 1 89 ? -3.648 -8.783 -24.236 1.00 66.50 89 GLU A N 1
ATOM 707 C CA . GLU A 1 89 ? -4.858 -9.254 -24.908 1.00 66.50 89 GLU A CA 1
ATOM 708 C C . GLU A 1 89 ? -5.647 -8.000 -25.285 1.00 66.50 89 GLU A C 1
ATOM 710 O O . GLU A 1 89 ? -6.530 -7.547 -24.567 1.00 66.50 89 GLU A O 1
ATOM 715 N N . LEU A 1 90 ? -5.234 -7.359 -26.380 1.00 53.28 90 LEU A N 1
ATOM 716 C CA . LEU A 1 90 ? -5.986 -6.257 -26.966 1.00 53.28 90 LEU A CA 1
ATOM 717 C C . LEU A 1 90 ? -7.272 -6.857 -27.556 1.00 53.28 90 LEU A C 1
ATOM 719 O O . LEU A 1 90 ? -7.163 -7.712 -28.438 1.00 53.28 90 LEU A O 1
ATOM 723 N N . PRO A 1 91 ? -8.474 -6.447 -27.116 1.00 53.34 91 PRO A N 1
ATOM 724 C CA . PRO A 1 91 ? -9.647 -6.611 -27.957 1.00 53.34 91 PRO A CA 1
ATOM 725 C C . PRO A 1 91 ? -9.412 -5.786 -29.230 1.00 53.34 91 PRO A C 1
ATOM 727 O O . PRO A 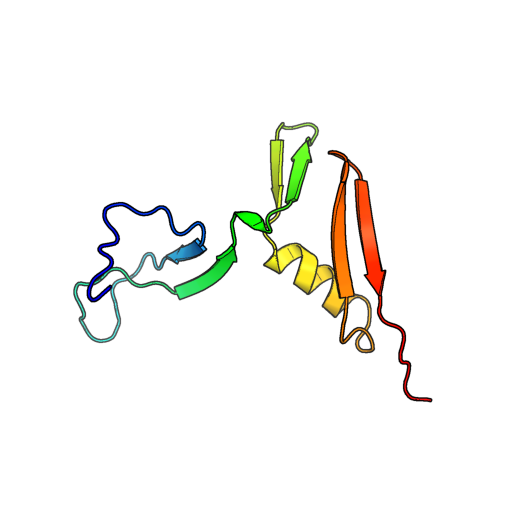1 91 ? -8.929 -4.652 -29.125 1.00 53.34 91 PRO A O 1
ATOM 730 N N . ASP A 1 92 ? -9.705 -6.375 -30.392 1.00 44.75 92 ASP A N 1
ATOM 731 C CA . ASP A 1 92 ? -9.663 -5.700 -31.701 1.00 44.75 92 ASP A CA 1
ATOM 732 C C . ASP A 1 92 ? -10.359 -4.323 -31.688 1.00 44.75 92 ASP A C 1
ATOM 734 O O . ASP A 1 92 ? -11.446 -4.196 -31.068 1.00 44.75 92 ASP A O 1
#

Radius of gyration: 18.41 Å; chains: 1; bounding box: 40×42×52 Å

Foldseek 3Di:
DPDDDDDPNDPQWDFDWDPDDDPVPDPDTDTPDRQGGNVQWAWEADPVGIDIHGNNVVVVVVCVVDVQQPDWDWDDPDRPDIDIDTDPPDDD

Sequence (92 aa):
RQTQIMARYRMNDLLRLSAAPCRCGSPLRTVVEIVGRMDDAFRFVSSQGPVLITPDILRNAVLKADRRIDDFRLIQTAPDRVELRLNLELPD

Secondary structure (DSSP, 8-state):
------SS----EEEEE-SSPPTT---SPPEEEEEEEGGG-EEEEETTEEEEE-HHHHHHHHHHH-TT--SEEEEEEETTEEEEEE------

pLDDT: mean 91.84, std 9.12, range [44.75, 97.44]